Protein AF-A0AAD3SNK8-F1 (afdb_monomer)

InterPro domains:
  IPR007145 Microtubule-associated protein, MAP65/Ase1/PRC1 [PTHR19321] (2-83)

Sequence (86 aa):
MTVNKIPVIVDNLIDKTIAWEEERKMPFIYDGVRFLSILQAYEVTRRWREEEKKQYRDNKKIQNLLRTEKEAIYGSKPSPRKGKQL

Secondary structure (DSSP, 8-state):
--GGGHHHHHHHHHHHHHHHHHHHTS--EETTEEHHHHHHHHHHHHHHHHHHHHHHHHHHHHHHHHHHHHHHHHTT----------

Radius of gyration: 27.72 Å; Cα contacts (8 Å, |Δi|>4): 24; chains: 1; bounding box: 63×24×77 Å

Foldseek 3Di:
DPPVCVLVVLVVVLVVQVVVCVVVVHFDDDPNHRPNVVSVVVVVVVVVVVVVVVVVVVVVVVVVVVVVVVCVVPPPPPDPPPPDDD

Solvent-accessible surface area (backbone atoms only — not comparable to full-atom values): 5176 Å² total; per-residue (Å²): 133,78,67,85,51,50,64,61,51,47,54,55,49,45,56,51,48,51,54,52,24,66,73,66,75,45,82,58,67,49,96,92,37,52,46,60,59,57,53,53,52,50,53,52,57,50,51,52,56,51,49,54,53,48,54,53,51,50,54,50,49,52,55,50,51,55,48,52,53,49,44,68,75,60,54,87,65,77,73,82,74,80,75,81,84,127

Structure (mmCIF, N/CA/C/O backbone):
data_AF-A0AAD3SNK8-F1
#
_entry.id   AF-A0AAD3SNK8-F1
#
loop_
_atom_site.group_PDB
_atom_site.id
_atom_site.type_symbol
_atom_site.label_atom_id
_atom_site.label_alt_id
_atom_site.label_comp_id
_atom_site.label_asym_id
_atom_site.label_entity_id
_atom_site.label_seq_id
_atom_site.pdbx_PDB_ins_code
_atom_site.Cartn_x
_atom_site.Cartn_y
_atom_site.Cartn_z
_atom_site.occupancy
_atom_site.B_iso_or_equiv
_atom_site.auth_seq_id
_atom_site.auth_comp_id
_atom_site.auth_asym_id
_atom_site.auth_atom_id
_atom_site.pdbx_PDB_model_num
ATOM 1 N N . MET A 1 1 ? -19.916 2.738 -4.450 1.00 45.25 1 MET A N 1
ATOM 2 C CA . MET A 1 1 ? -18.773 3.254 -5.239 1.00 45.25 1 MET A CA 1
ATOM 3 C C . MET A 1 1 ? -17.491 2.577 -4.753 1.00 45.25 1 MET A C 1
ATOM 5 O O . MET A 1 1 ? -17.339 2.346 -3.562 1.00 45.25 1 MET A O 1
ATOM 9 N N . THR A 1 2 ? -16.627 2.171 -5.672 1.00 54.84 2 THR A N 1
ATOM 10 C CA . THR A 1 2 ? -15.759 0.976 -5.646 1.00 54.84 2 THR A CA 1
ATOM 11 C C . THR A 1 2 ? -14.434 1.115 -4.871 1.00 54.84 2 THR A C 1
ATOM 13 O O . THR A 1 2 ? -13.382 0.730 -5.367 1.00 54.84 2 THR A O 1
ATOM 16 N N . VAL A 1 3 ? -14.448 1.651 -3.648 1.00 59.69 3 VAL A N 1
ATOM 17 C CA . VAL A 1 3 ? -13.209 1.908 -2.872 1.00 59.69 3 VAL A CA 1
ATOM 18 C C . VAL A 1 3 ? -12.478 0.625 -2.446 1.00 59.69 3 VAL A C 1
ATOM 20 O O . VAL A 1 3 ? -11.261 0.629 -2.289 1.00 59.69 3 VAL A O 1
ATOM 23 N N . ASN A 1 4 ? -13.196 -0.498 -2.344 1.00 67.88 4 ASN A N 1
ATOM 24 C CA . ASN A 1 4 ? -12.633 -1.786 -1.915 1.00 67.88 4 ASN A CA 1
ATOM 25 C C . ASN A 1 4 ? -11.692 -2.431 -2.946 1.00 67.88 4 ASN A C 1
ATOM 27 O O . ASN A 1 4 ? -10.984 -3.371 -2.605 1.00 67.88 4 ASN A O 1
ATOM 31 N N . LYS A 1 5 ? -11.685 -1.963 -4.202 1.00 83.56 5 LYS A N 1
ATOM 32 C CA . LYS A 1 5 ? -10.806 -2.508 -5.252 1.00 83.56 5 LYS A CA 1
ATOM 33 C C . LYS A 1 5 ? -9.453 -1.806 -5.324 1.00 83.56 5 LYS A C 1
ATOM 35 O O . LYS A 1 5 ? -8.539 -2.336 -5.941 1.00 83.56 5 LYS A O 1
ATOM 40 N N . ILE A 1 6 ? -9.323 -0.633 -4.701 1.00 85.94 6 ILE A N 1
ATOM 41 C CA . ILE A 1 6 ? -8.094 0.164 -4.755 1.00 85.94 6 ILE A CA 1
ATOM 42 C C . ILE A 1 6 ? -6.887 -0.600 -4.184 1.00 85.94 6 ILE A C 1
ATOM 44 O O . ILE A 1 6 ? -5.869 -0.603 -4.866 1.00 85.94 6 ILE A O 1
ATOM 48 N N . PRO A 1 7 ? -6.972 -1.308 -3.033 1.00 88.94 7 PRO A N 1
ATOM 49 C CA . PRO A 1 7 ? -5.837 -2.080 -2.518 1.00 88.94 7 PRO A CA 1
ATOM 50 C C . PRO A 1 7 ? -5.352 -3.128 -3.522 1.00 88.94 7 PRO A C 1
ATOM 52 O O . PRO A 1 7 ? -4.186 -3.137 -3.883 1.00 88.94 7 PRO A O 1
ATOM 55 N N . VAL A 1 8 ? -6.285 -3.898 -4.088 1.00 90.81 8 VAL A N 1
ATOM 56 C CA . VAL A 1 8 ? -5.978 -4.929 -5.088 1.00 90.81 8 VAL A CA 1
ATOM 57 C C . VAL A 1 8 ? -5.313 -4.330 -6.329 1.00 90.81 8 VAL A C 1
ATOM 59 O O . VAL A 1 8 ? -4.408 -4.927 -6.901 1.00 90.81 8 VAL A O 1
ATOM 62 N N . ILE A 1 9 ? -5.749 -3.150 -6.777 1.00 92.25 9 ILE A N 1
ATOM 63 C CA . ILE A 1 9 ? -5.120 -2.463 -7.913 1.00 92.25 9 ILE A CA 1
ATOM 64 C C . ILE A 1 9 ? -3.693 -2.029 -7.559 1.00 92.25 9 ILE A C 1
ATOM 66 O O . ILE A 1 9 ? -2.805 -2.184 -8.390 1.00 92.25 9 ILE A O 1
ATOM 70 N N . VAL A 1 10 ? -3.467 -1.512 -6.350 1.00 92.81 10 VAL A N 1
ATOM 71 C CA . VAL A 1 10 ? -2.136 -1.090 -5.892 1.00 92.81 10 VAL A CA 1
ATOM 72 C C . VAL A 1 10 ? -1.183 -2.278 -5.806 1.00 92.81 10 VAL A C 1
ATOM 74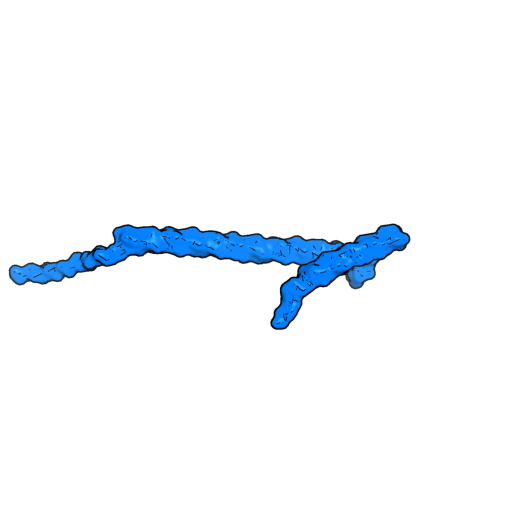 O O . VAL A 1 10 ? -0.083 -2.179 -6.342 1.00 92.81 10 VAL A O 1
ATOM 77 N N . ASP A 1 11 ? -1.622 -3.404 -5.245 1.00 93.38 11 ASP A N 1
ATOM 78 C CA . ASP A 1 11 ? -0.816 -4.629 -5.162 1.00 93.38 11 ASP A CA 1
ATOM 79 C C . ASP A 1 11 ? -0.404 -5.103 -6.569 1.00 93.38 11 ASP A C 1
ATOM 81 O O . ASP A 1 11 ? 0.774 -5.304 -6.856 1.00 93.38 11 ASP A O 1
ATOM 85 N N . ASN A 1 12 ? -1.354 -5.132 -7.513 1.00 95.62 12 ASN A N 1
ATOM 86 C CA . ASN A 1 12 ? -1.062 -5.469 -8.910 1.00 95.62 12 ASN A CA 1
ATOM 87 C C . ASN A 1 12 ? -0.093 -4.483 -9.588 1.00 95.62 12 ASN A C 1
ATOM 89 O O . ASN A 1 12 ? 0.666 -4.872 -10.477 1.00 95.62 12 ASN A O 1
ATOM 93 N N . LEU A 1 13 ? -0.150 -3.193 -9.245 1.00 95.88 13 LEU A N 1
ATOM 94 C CA . LEU A 1 13 ? 0.770 -2.192 -9.787 1.00 95.88 13 LEU A CA 1
ATOM 95 C C . LEU A 1 13 ? 2.178 -2.358 -9.212 1.00 95.88 13 LEU A C 1
ATOM 97 O O . LEU A 1 13 ? 3.142 -2.159 -9.948 1.00 95.88 13 LEU A O 1
ATOM 101 N N . ILE A 1 14 ? 2.301 -2.746 -7.941 1.00 95.75 14 ILE A N 1
ATOM 102 C CA . ILE A 1 14 ? 3.584 -3.053 -7.301 1.00 95.75 14 ILE A CA 1
ATOM 103 C C . ILE A 1 14 ? 4.262 -4.205 -8.043 1.00 95.75 14 ILE A C 1
ATOM 105 O O . ILE A 1 14 ? 5.374 -4.021 -8.541 1.00 95.75 14 ILE A O 1
ATOM 109 N N . ASP A 1 15 ? 3.563 -5.329 -8.216 1.00 96.94 15 ASP A N 1
ATOM 110 C CA . ASP A 1 15 ? 4.107 -6.522 -8.878 1.00 96.94 15 ASP A CA 1
ATOM 111 C C . ASP A 1 15 ? 4.553 -6.224 -10.314 1.00 96.94 15 ASP A C 1
ATOM 113 O O . ASP A 1 15 ? 5.655 -6.581 -10.732 1.00 96.94 15 ASP A O 1
ATOM 117 N N . LYS A 1 16 ? 3.723 -5.492 -11.068 1.00 96.75 16 LYS A N 1
ATOM 118 C CA . LYS A 1 16 ? 4.053 -5.078 -12.439 1.00 96.75 16 LYS A CA 1
ATOM 119 C C . LYS A 1 16 ? 5.250 -4.135 -12.494 1.00 96.75 16 LYS A C 1
ATOM 121 O O . LYS A 1 16 ? 6.059 -4.248 -13.411 1.00 96.75 16 LYS A O 1
ATOM 126 N N . THR A 1 17 ? 5.356 -3.205 -11.545 1.00 96.50 17 THR A N 1
ATOM 127 C CA . THR A 1 17 ? 6.471 -2.251 -11.501 1.00 96.50 17 THR A CA 1
ATOM 128 C C . THR A 1 17 ? 7.774 -2.974 -11.178 1.00 96.50 17 THR A C 1
ATOM 130 O O . THR A 1 17 ? 8.765 -2.742 -11.861 1.00 96.50 17 THR A O 1
ATOM 133 N N . ILE A 1 18 ? 7.763 -3.902 -10.215 1.00 97.06 18 ILE A N 1
ATOM 134 C CA . ILE A 1 18 ? 8.932 -4.726 -9.876 1.00 97.06 18 ILE A CA 1
ATOM 135 C C . ILE A 1 18 ? 9.383 -5.537 -11.092 1.00 97.06 18 ILE A C 1
ATOM 137 O O . ILE A 1 18 ? 10.538 -5.427 -11.494 1.00 97.06 18 ILE A O 1
ATOM 141 N N . ALA A 1 19 ? 8.469 -6.281 -11.724 1.00 97.69 19 ALA A N 1
ATOM 142 C CA . ALA A 1 19 ? 8.798 -7.103 -12.887 1.00 97.69 19 ALA A CA 1
ATOM 143 C C . ALA A 1 19 ? 9.410 -6.270 -14.029 1.00 97.69 19 ALA A C 1
ATOM 145 O O . ALA A 1 19 ? 10.395 -6.670 -14.648 1.00 97.69 19 ALA A O 1
ATOM 146 N N . TRP A 1 20 ? 8.862 -5.078 -14.277 1.00 97.50 20 TRP A N 1
ATOM 147 C CA . TRP A 1 20 ? 9.367 -4.165 -15.299 1.00 97.50 20 TRP A CA 1
ATOM 148 C C . TRP A 1 20 ? 10.767 -3.621 -14.974 1.00 97.50 20 TRP A C 1
ATOM 150 O O . TRP A 1 20 ? 11.627 -3.557 -15.857 1.00 97.50 20 TRP A O 1
ATOM 160 N N . GLU A 1 21 ? 11.012 -3.230 -13.719 1.00 97.25 21 GLU A N 1
ATOM 161 C CA . GLU A 1 21 ? 12.316 -2.721 -13.274 1.00 97.25 21 GLU A CA 1
ATOM 162 C C . GLU A 1 21 ? 13.386 -3.820 -13.299 1.00 97.25 21 GLU A C 1
ATOM 164 O O . GLU A 1 21 ? 14.530 -3.569 -13.681 1.00 97.25 21 GLU A O 1
ATOM 169 N N . GLU A 1 22 ? 13.020 -5.052 -12.941 1.00 97.00 22 GLU A N 1
ATOM 170 C CA . GLU A 1 22 ? 13.912 -6.211 -12.989 1.00 97.00 22 GLU A CA 1
ATOM 171 C C . GLU A 1 22 ? 14.291 -6.606 -14.417 1.00 97.00 22 GLU A C 1
ATOM 173 O O . GLU A 1 22 ? 15.452 -6.959 -14.652 1.00 97.00 22 GLU A O 1
ATOM 178 N N . GLU A 1 23 ? 13.345 -6.530 -15.357 1.00 97.62 23 GLU A N 1
ATOM 179 C CA . GLU A 1 23 ? 13.574 -6.788 -16.782 1.00 97.62 23 GLU A CA 1
ATOM 180 C C . GLU A 1 23 ? 14.535 -5.753 -17.381 1.00 97.62 23 GLU A C 1
ATOM 182 O O . GLU A 1 23 ? 15.473 -6.103 -18.096 1.00 97.62 23 GLU A O 1
ATOM 187 N N . ARG A 1 24 ? 14.335 -4.470 -17.061 1.00 96.31 24 ARG A N 1
ATOM 188 C CA . ARG A 1 24 ? 15.095 -3.363 -17.665 1.00 96.31 24 ARG A CA 1
ATOM 189 C C . ARG A 1 24 ? 16.325 -2.928 -16.879 1.00 96.31 24 ARG A C 1
ATOM 191 O O . ARG A 1 24 ? 17.088 -2.101 -17.371 1.00 96.31 24 ARG A O 1
ATOM 198 N N . LYS A 1 25 ? 16.515 -3.457 -15.667 1.00 96.25 25 LYS A N 1
ATOM 199 C CA . LYS A 1 25 ? 17.589 -3.078 -14.732 1.00 96.25 25 LYS A CA 1
ATOM 200 C C . LYS A 1 25 ? 17.656 -1.568 -14.464 1.00 96.25 25 LYS A C 1
ATOM 202 O O . LYS A 1 25 ? 18.729 -1.027 -14.213 1.00 96.25 25 LYS A O 1
ATOM 207 N N . MET A 1 26 ? 16.510 -0.888 -14.494 1.00 95.69 26 MET A N 1
ATOM 208 C CA . MET A 1 26 ? 16.390 0.548 -14.222 1.00 95.69 26 MET A CA 1
ATOM 209 C C . MET A 1 26 ? 15.124 0.837 -13.413 1.00 95.69 26 MET A C 1
ATOM 211 O O . MET A 1 26 ? 14.131 0.131 -13.587 1.00 95.69 26 MET A O 1
ATOM 215 N N . PRO A 1 27 ? 15.125 1.874 -12.556 1.00 95.25 27 PRO A N 1
ATOM 216 C CA . PRO A 1 27 ? 13.939 2.248 -11.807 1.00 95.25 27 PRO A CA 1
ATOM 217 C C . PRO A 1 27 ? 12.867 2.855 -12.720 1.00 95.25 27 PRO A C 1
ATOM 219 O O . PRO A 1 27 ? 13.164 3.632 -13.631 1.00 95.25 27 PRO A O 1
ATOM 222 N N . PHE A 1 28 ? 11.607 2.545 -12.437 1.00 95.81 28 PHE A N 1
ATOM 223 C CA . PHE A 1 28 ? 10.462 3.166 -13.078 1.00 95.81 28 PHE A CA 1
ATOM 224 C C . PHE A 1 28 ? 10.201 4.509 -12.399 1.00 95.81 28 PHE A C 1
ATOM 226 O O . PHE A 1 28 ? 9.736 4.575 -11.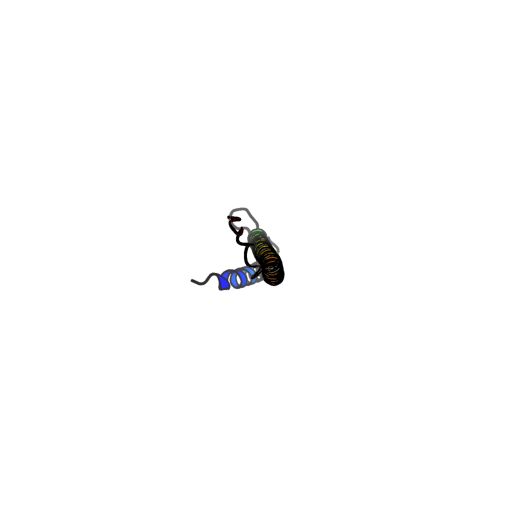254 1.00 95.81 28 PHE A O 1
ATOM 233 N N . ILE A 1 29 ? 10.515 5.589 -13.111 1.00 96.94 29 ILE A N 1
ATOM 234 C CA . ILE A 1 29 ? 10.347 6.956 -12.627 1.00 96.94 29 ILE A CA 1
ATOM 235 C C . ILE A 1 29 ? 9.046 7.540 -13.174 1.00 96.94 29 ILE A C 1
ATOM 237 O O . ILE A 1 29 ? 8.804 7.536 -14.378 1.00 96.94 29 ILE A O 1
ATOM 241 N N . TYR A 1 30 ? 8.228 8.072 -12.274 1.00 93.81 30 TYR A N 1
ATOM 242 C CA . TYR A 1 30 ? 7.016 8.818 -12.567 1.00 93.81 30 TYR A CA 1
ATOM 243 C C . TYR A 1 30 ? 7.099 10.166 -11.856 1.00 93.81 30 TYR A C 1
ATOM 245 O O . TYR A 1 30 ? 7.285 10.203 -10.644 1.00 93.81 30 TYR A O 1
ATOM 253 N N . ASP A 1 31 ? 6.991 11.261 -12.610 1.00 93.62 31 ASP A N 1
ATOM 254 C CA . ASP A 1 31 ? 7.050 12.629 -12.070 1.00 93.62 31 ASP A CA 1
ATOM 255 C C . ASP A 1 31 ? 8.302 12.896 -11.204 1.00 93.62 31 ASP A C 1
ATOM 257 O O . ASP A 1 31 ? 8.253 13.443 -10.106 1.00 93.62 31 ASP A O 1
ATOM 261 N N . GLY A 1 32 ? 9.457 12.411 -11.671 1.00 94.69 32 GLY A N 1
ATOM 262 C CA . GLY A 1 32 ? 10.743 12.588 -10.988 1.00 94.69 32 GLY A CA 1
ATOM 263 C C . GLY A 1 32 ? 10.977 11.686 -9.768 1.00 94.69 32 GLY A C 1
ATOM 264 O O . GLY A 1 32 ? 12.058 11.739 -9.185 1.00 94.69 32 GLY A O 1
ATOM 265 N N . VAL A 1 33 ? 10.028 10.822 -9.398 1.00 96.00 33 VAL A N 1
ATOM 266 C CA . VAL A 1 33 ? 10.158 9.889 -8.266 1.00 96.00 33 VAL A CA 1
ATOM 267 C C . VAL A 1 33 ? 9.933 8.438 -8.688 1.00 96.00 33 VAL A C 1
ATOM 269 O O . VAL A 1 33 ? 9.267 8.156 -9.680 1.00 96.00 33 VAL A O 1
ATOM 272 N N . ARG A 1 34 ? 10.484 7.472 -7.943 1.00 95.94 34 ARG A N 1
ATOM 273 C CA . ARG A 1 34 ? 10.263 6.047 -8.236 1.00 95.94 34 ARG A CA 1
ATOM 274 C C . ARG A 1 34 ? 8.816 5.674 -7.929 1.00 95.94 34 ARG A C 1
ATOM 276 O O . ARG A 1 34 ? 8.375 5.766 -6.783 1.00 95.94 34 ARG A O 1
ATOM 283 N N . PHE A 1 35 ? 8.089 5.209 -8.938 1.00 95.75 35 PHE A N 1
ATOM 284 C 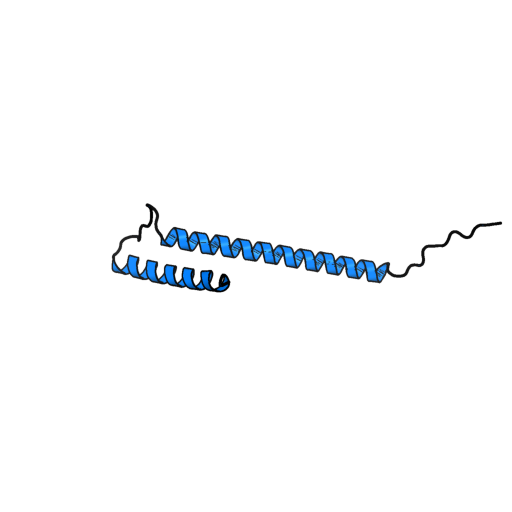CA . PHE A 1 35 ? 6.666 4.901 -8.809 1.00 95.75 35 PHE A CA 1
ATOM 285 C C . PHE A 1 35 ? 6.392 3.827 -7.752 1.00 95.75 35 PHE A C 1
ATOM 287 O O . PHE A 1 35 ? 5.472 3.974 -6.948 1.00 95.75 35 PHE A O 1
ATOM 294 N N . LEU A 1 36 ? 7.255 2.807 -7.670 1.00 95.25 36 LEU A N 1
ATOM 295 C CA . LEU A 1 36 ? 7.178 1.772 -6.638 1.00 95.25 36 LEU A CA 1
ATOM 296 C C . LEU A 1 36 ? 7.161 2.364 -5.219 1.00 95.25 36 LEU A C 1
ATOM 298 O O . LEU A 1 36 ? 6.382 1.927 -4.375 1.00 95.25 36 LEU A O 1
ATOM 302 N N . SER A 1 37 ? 7.968 3.397 -4.964 1.00 94.94 37 SER A N 1
ATOM 303 C CA . SER A 1 37 ? 8.030 4.057 -3.657 1.00 94.94 37 SER A CA 1
ATOM 304 C C . SER A 1 37 ? 6.722 4.769 -3.306 1.00 94.94 37 SER A C 1
ATOM 306 O O . SER A 1 37 ? 6.299 4.729 -2.152 1.00 94.94 37 SER A O 1
ATOM 308 N N . ILE A 1 38 ? 6.042 5.366 -4.292 1.00 94.88 38 ILE A N 1
ATOM 309 C CA . ILE A 1 38 ? 4.718 5.977 -4.093 1.00 94.88 38 ILE A CA 1
ATOM 310 C C . ILE A 1 38 ? 3.687 4.903 -3.714 1.00 94.88 38 ILE A C 1
ATOM 312 O O . ILE A 1 38 ? 2.913 5.090 -2.772 1.00 94.88 38 ILE A O 1
ATOM 316 N N . LEU A 1 39 ? 3.687 3.767 -4.421 1.00 95.06 39 LEU A N 1
ATOM 317 C CA . LEU A 1 39 ? 2.752 2.666 -4.167 1.00 95.06 39 LEU A CA 1
ATOM 318 C C . LEU A 1 39 ? 2.956 2.050 -2.775 1.00 95.06 39 LEU A C 1
ATOM 320 O O . LEU A 1 39 ? 1.990 1.858 -2.035 1.00 95.06 39 LEU A O 1
ATOM 324 N N . GLN 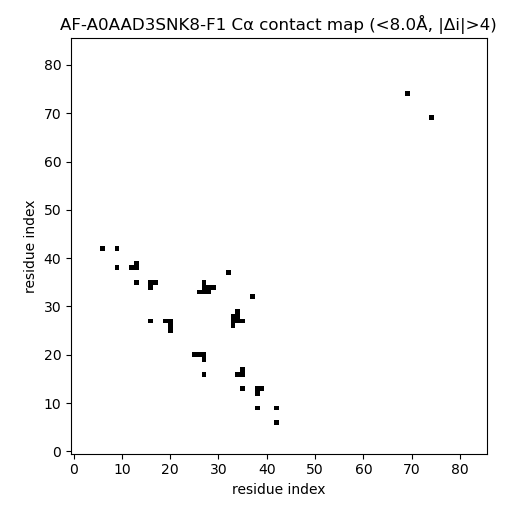A 1 40 ? 4.208 1.811 -2.380 1.00 93.06 40 GLN A N 1
ATOM 325 C CA . GLN A 1 40 ? 4.541 1.288 -1.052 1.00 93.06 40 GLN A CA 1
ATOM 326 C C . GLN A 1 40 ? 4.155 2.266 0.066 1.00 93.06 40 GLN A C 1
ATOM 328 O O . GLN A 1 40 ? 3.594 1.860 1.086 1.00 93.06 40 GLN A O 1
ATOM 333 N N . ALA A 1 41 ? 4.388 3.569 -0.131 1.00 92.94 41 ALA A N 1
ATOM 334 C CA . ALA A 1 41 ? 3.971 4.589 0.828 1.00 92.94 41 ALA A CA 1
ATOM 335 C C . ALA A 1 41 ? 2.444 4.595 1.026 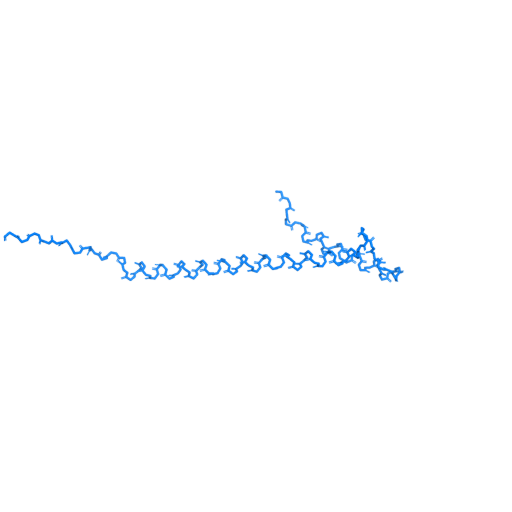1.00 92.94 41 ALA A C 1
ATOM 337 O O . ALA A 1 41 ? 1.966 4.665 2.163 1.00 92.94 41 ALA A O 1
ATOM 338 N N . TYR A 1 42 ? 1.672 4.449 -0.057 1.00 92.94 42 TYR A N 1
ATOM 339 C CA . TYR A 1 42 ? 0.216 4.329 0.021 1.00 92.94 42 TYR A CA 1
ATOM 340 C C . TYR A 1 42 ? -0.223 3.124 0.866 1.00 92.94 42 TYR A C 1
ATOM 342 O O . TYR A 1 42 ? -1.114 3.263 1.712 1.00 92.94 42 TYR A O 1
ATOM 350 N N . GLU A 1 43 ? 0.397 1.955 0.675 1.00 90.38 43 GLU A N 1
ATOM 351 C CA . GLU A 1 43 ? 0.049 0.738 1.416 1.00 90.38 43 GLU A CA 1
ATOM 352 C C . GLU A 1 43 ? 0.268 0.913 2.927 1.00 90.38 43 GLU A C 1
ATOM 354 O O . GLU A 1 43 ? -0.610 0.591 3.736 1.00 90.38 43 GLU A O 1
ATOM 359 N N . VAL A 1 44 ? 1.402 1.511 3.305 1.00 90.69 44 VAL A N 1
ATOM 360 C CA . VAL A 1 44 ? 1.731 1.830 4.699 1.00 90.69 44 VAL A CA 1
ATOM 361 C C . VAL A 1 44 ? 0.684 2.775 5.288 1.00 90.69 44 VAL A C 1
ATOM 363 O O . VAL A 1 44 ? 0.087 2.467 6.321 1.00 90.69 44 VAL A O 1
ATOM 366 N N . THR A 1 45 ? 0.385 3.896 4.622 1.00 89.88 45 THR A N 1
ATOM 367 C CA . THR A 1 45 ? -0.632 4.852 5.096 1.00 89.88 45 THR A CA 1
ATOM 368 C C . THR A 1 45 ? -2.022 4.218 5.212 1.00 89.88 45 THR A C 1
ATOM 370 O O . THR A 1 45 ? -2.792 4.557 6.115 1.00 89.88 45 THR A O 1
ATOM 373 N N . ARG A 1 46 ? -2.381 3.292 4.314 1.00 88.81 46 ARG A N 1
ATOM 374 C CA . ARG A 1 46 ? -3.645 2.550 4.408 1.00 88.81 46 ARG A CA 1
ATOM 375 C C . ARG A 1 46 ? -3.680 1.684 5.667 1.00 88.81 46 ARG A C 1
ATOM 377 O O . ARG A 1 46 ? -4.654 1.762 6.412 1.00 88.81 46 ARG A O 1
ATOM 384 N N . ARG A 1 47 ? -2.622 0.908 5.917 1.00 86.88 47 ARG A N 1
ATOM 385 C CA . ARG A 1 47 ? -2.527 -0.005 7.064 1.00 86.88 47 ARG A CA 1
ATOM 386 C C . ARG A 1 47 ? -2.618 0.740 8.397 1.00 86.88 47 ARG A C 1
ATOM 388 O O . ARG A 1 47 ? -3.388 0.336 9.263 1.00 86.88 47 ARG A O 1
ATOM 395 N N . TRP A 1 48 ? -1.920 1.870 8.528 1.00 87.56 48 TRP A N 1
ATOM 396 C CA . TRP A 1 48 ? -2.002 2.720 9.723 1.00 87.56 48 TRP A CA 1
ATOM 397 C C . TRP A 1 48 ? -3.427 3.207 10.000 1.00 87.56 48 TRP A C 1
ATOM 399 O O . TRP A 1 48 ? -3.921 3.058 11.114 1.00 87.56 48 TRP A O 1
ATOM 409 N N . ARG A 1 49 ? -4.135 3.697 8.973 1.00 88.56 49 ARG A N 1
ATOM 410 C CA . ARG A 1 49 ? -5.531 4.146 9.125 1.00 88.56 49 ARG A CA 1
ATOM 411 C C . ARG A 1 49 ? -6.490 3.023 9.521 1.00 88.56 49 ARG A C 1
ATOM 413 O O . ARG A 1 49 ? -7.506 3.281 10.169 1.00 88.56 49 ARG A O 1
ATOM 420 N N . GLU A 1 50 ? -6.226 1.793 9.095 1.00 86.75 50 GLU A N 1
ATOM 421 C CA . GLU A 1 50 ? -7.021 0.628 9.494 1.00 86.75 50 GLU A CA 1
ATOM 422 C C . GLU A 1 50 ? -6.775 0.247 10.952 1.00 86.75 50 GLU A C 1
ATOM 424 O O . GLU A 1 50 ? -7.741 -0.001 11.679 1.00 86.75 50 GLU A O 1
ATOM 429 N N . GLU A 1 51 ? -5.520 0.285 11.395 1.00 88.31 51 GLU A N 1
ATOM 430 C CA . GLU A 1 51 ? -5.160 0.021 12.786 1.00 88.31 51 GLU A CA 1
ATOM 431 C C . GLU A 1 51 ? -5.749 1.085 13.722 1.00 88.31 51 GLU A C 1
ATOM 433 O O . GLU A 1 51 ? -6.422 0.738 14.688 1.00 88.31 51 GLU A O 1
ATOM 438 N N . GLU A 1 52 ? -5.645 2.377 13.395 1.00 88.75 52 GLU A N 1
ATOM 439 C CA . GLU A 1 52 ? -6.269 3.445 14.194 1.00 88.75 52 GLU A CA 1
ATOM 440 C C . GLU A 1 52 ? -7.789 3.258 14.333 1.00 88.75 52 GLU A C 1
ATOM 442 O O . GLU A 1 52 ? -8.359 3.387 15.422 1.00 88.75 52 GLU A O 1
ATOM 447 N N . LYS A 1 53 ? -8.471 2.888 13.240 1.00 88.75 53 LYS A N 1
ATOM 448 C CA . LYS A 1 53 ? -9.913 2.596 13.275 1.00 88.75 53 LYS A CA 1
ATOM 449 C C . LYS A 1 53 ? -10.235 1.383 14.140 1.00 88.75 53 LYS A C 1
ATOM 451 O O . LYS A 1 53 ? -11.284 1.372 14.789 1.00 88.75 53 LYS A O 1
ATOM 456 N N . LYS A 1 54 ? -9.386 0.358 14.125 1.00 90.44 54 LYS A N 1
ATOM 457 C CA . LYS A 1 54 ? -9.542 -0.838 14.953 1.00 90.44 54 LYS A CA 1
ATOM 458 C C . LYS A 1 54 ? -9.380 -0.491 16.434 1.00 90.44 54 LYS A C 1
ATOM 460 O O . LYS A 1 54 ? -10.296 -0.768 17.206 1.00 90.44 54 LYS A O 1
ATOM 465 N N . GLN A 1 55 ? -8.318 0.227 16.791 1.00 92.19 55 GLN A N 1
ATOM 466 C CA . GLN A 1 55 ? -8.062 0.692 18.159 1.00 92.19 55 GLN A CA 1
ATOM 467 C C . GLN A 1 55 ? -9.220 1.538 18.701 1.00 92.19 55 GLN A C 1
ATOM 469 O O . GLN A 1 55 ? -9.712 1.314 19.807 1.00 92.19 55 GLN A O 1
ATOM 474 N N . TYR A 1 56 ? -9.743 2.465 17.891 1.00 89.94 56 TYR A N 1
ATOM 475 C CA . TYR A 1 56 ? -10.902 3.269 18.281 1.00 89.94 56 TYR A CA 1
ATOM 476 C C . TYR A 1 56 ? -12.149 2.413 18.561 1.00 89.94 56 TYR A C 1
ATOM 478 O O . TYR A 1 56 ? -12.873 2.649 19.533 1.00 89.94 56 TYR A O 1
ATOM 486 N N . ARG A 1 57 ? -12.414 1.399 17.725 1.00 91.12 57 ARG A N 1
ATOM 487 C CA . ARG A 1 57 ? -13.541 0.473 17.927 1.00 91.12 57 ARG A CA 1
ATOM 488 C C . ARG A 1 57 ? -13.375 -0.344 19.201 1.00 91.12 57 ARG A C 1
ATOM 490 O O . ARG A 1 57 ? -14.362 -0.537 19.907 1.00 91.12 57 ARG A O 1
ATOM 497 N N . ASP A 1 58 ? -12.167 -0.798 19.497 1.00 91.38 58 ASP A N 1
ATOM 498 C CA . ASP A 1 58 ? -11.899 -1.625 20.671 1.00 91.38 58 ASP A CA 1
ATOM 499 C C . ASP A 1 58 ? -12.000 -0.808 21.967 1.00 91.38 58 ASP A C 1
ATOM 501 O O . ASP A 1 58 ? -12.710 -1.217 22.888 1.00 91.38 58 ASP A O 1
ATOM 505 N N . ASN A 1 59 ? -11.481 0.423 21.987 1.00 91.38 59 ASN A N 1
ATOM 506 C CA . ASN A 1 59 ? -11.698 1.356 23.098 1.00 91.38 59 ASN A CA 1
ATOM 507 C C . ASN A 1 59 ? -13.187 1.646 23.332 1.00 91.38 59 ASN A C 1
ATOM 509 O O . ASN A 1 59 ? -13.657 1.658 24.471 1.00 91.38 59 ASN A O 1
ATOM 513 N N . LYS A 1 60 ? -13.967 1.830 22.258 1.00 91.75 60 LYS A N 1
ATOM 514 C CA . LYS A 1 60 ? -15.418 2.036 22.363 1.00 91.75 60 LYS A CA 1
ATOM 515 C C . LYS A 1 60 ? -16.142 0.804 22.918 1.00 91.75 60 LYS A C 1
ATOM 517 O O . LYS A 1 60 ? -17.094 0.964 23.680 1.00 91.75 60 LYS A O 1
ATOM 522 N N . LYS A 1 61 ? -15.708 -0.413 22.571 1.00 92.75 61 LYS A N 1
ATOM 523 C CA . LYS A 1 61 ? -16.257 -1.651 23.155 1.00 92.75 61 LYS A CA 1
ATOM 524 C C . LYS A 1 61 ? -15.984 -1.720 24.654 1.00 92.75 61 LYS A C 1
ATOM 526 O O . LYS A 1 61 ? -16.916 -2.000 25.401 1.00 92.75 61 LYS A O 1
ATOM 531 N N . ILE A 1 62 ? -14.760 -1.410 25.086 1.00 91.56 62 ILE A N 1
ATOM 532 C CA . ILE A 1 62 ? -14.385 -1.398 26.509 1.00 91.56 62 ILE A CA 1
ATOM 533 C C . ILE A 1 62 ? -15.237 -0.381 27.277 1.00 91.56 62 ILE A C 1
ATOM 535 O O . ILE A 1 62 ? -15.854 -0.726 28.279 1.00 91.56 62 ILE A O 1
ATOM 539 N N . GLN A 1 63 ? -15.349 0.849 26.769 1.00 91.81 63 GLN A N 1
ATOM 540 C CA . GLN A 1 63 ? -16.181 1.894 27.380 1.00 91.81 63 GLN A CA 1
ATOM 541 C C . GLN A 1 63 ? -17.655 1.479 27.493 1.00 91.81 63 GLN A C 1
ATOM 543 O O . GLN A 1 63 ? -18.292 1.701 28.522 1.00 91.81 63 GLN A O 1
ATOM 548 N N . ASN A 1 64 ? -18.202 0.847 26.453 1.00 90.44 64 ASN A N 1
ATOM 549 C CA . ASN A 1 64 ? -19.573 0.348 26.488 1.00 90.44 64 ASN A CA 1
ATOM 550 C C . ASN A 1 64 ? -19.750 -0.779 27.515 1.00 90.44 64 ASN A C 1
ATOM 552 O O . ASN A 1 64 ? -20.743 -0.760 28.232 1.00 90.44 64 ASN A O 1
ATOM 556 N N . LEU A 1 65 ? -18.805 -1.721 27.605 1.00 91.56 65 LEU A N 1
ATOM 557 C CA . LEU A 1 65 ? -18.852 -2.812 28.582 1.00 91.56 65 LEU A CA 1
ATOM 558 C C . LEU A 1 65 ? -18.844 -2.271 30.017 1.00 91.56 65 LEU A C 1
ATOM 560 O O . LEU A 1 65 ? -19.711 -2.638 30.806 1.00 91.56 65 LEU A O 1
ATOM 564 N N . LEU A 1 66 ? -17.936 -1.335 30.316 1.00 89.06 66 LEU A N 1
ATOM 565 C CA . LEU A 1 66 ? -17.855 -0.673 31.623 1.00 89.06 66 LEU A CA 1
ATOM 566 C C . LEU A 1 66 ? -19.148 0.077 31.972 1.00 89.06 66 LEU A C 1
ATOM 568 O O . LEU A 1 66 ? -19.600 0.048 33.117 1.00 89.06 66 LEU A O 1
ATOM 572 N N . ARG A 1 67 ? -19.773 0.747 30.993 1.00 84.88 67 ARG A N 1
ATOM 573 C CA . ARG A 1 67 ? -21.067 1.409 31.204 1.00 84.88 67 ARG A CA 1
ATOM 574 C C . ARG A 1 67 ? -22.166 0.397 31.523 1.00 84.88 67 ARG A C 1
ATOM 576 O O . ARG A 1 67 ? -22.901 0.622 32.477 1.00 84.88 67 ARG A O 1
ATOM 583 N N . THR A 1 68 ? -22.258 -0.700 30.774 1.00 87.12 68 THR A N 1
ATOM 584 C CA . THR A 1 68 ? -23.244 -1.761 31.026 1.00 87.12 68 THR A CA 1
ATOM 585 C C . THR A 1 68 ? -23.058 -2.381 32.410 1.00 87.12 68 THR A C 1
ATOM 587 O O . THR A 1 68 ? -24.038 -2.588 33.118 1.00 87.12 68 THR A O 1
ATOM 590 N N . GLU A 1 69 ? -21.818 -2.630 32.838 1.00 85.69 69 GLU A N 1
ATOM 591 C CA . GLU A 1 69 ? -21.523 -3.139 34.182 1.00 85.69 69 GLU A CA 1
ATOM 592 C C . GLU A 1 69 ? -21.970 -2.149 35.269 1.00 85.69 69 GLU A C 1
ATOM 594 O O . GLU A 1 69 ? -22.653 -2.523 36.225 1.00 85.69 69 GLU A O 1
ATOM 599 N N . LYS A 1 70 ? -21.684 -0.854 35.088 1.00 84.56 70 LYS A N 1
ATOM 600 C CA . LYS A 1 70 ? -22.160 0.196 35.995 1.00 84.56 70 LYS A CA 1
ATOM 601 C C . LYS A 1 70 ? -23.690 0.274 36.025 1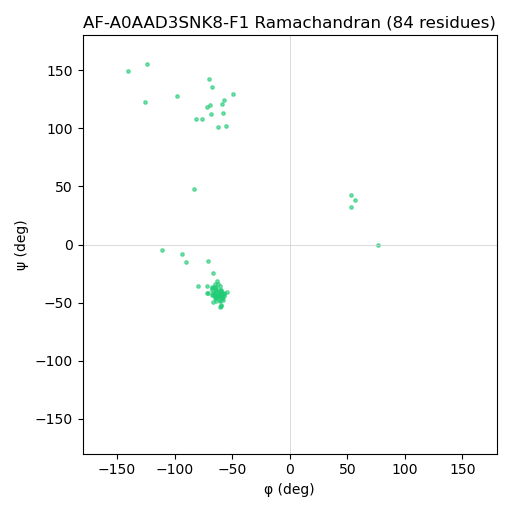.00 84.56 70 LYS A C 1
ATOM 603 O O . LYS A 1 70 ? -24.277 0.389 37.096 1.00 84.56 70 LYS A O 1
ATOM 608 N N . GLU A 1 71 ? -24.356 0.203 34.881 1.00 82.88 71 GLU A N 1
ATOM 609 C CA . GLU A 1 71 ? -25.820 0.190 34.810 1.00 82.88 71 GLU A CA 1
ATOM 610 C C . GLU A 1 71 ? -26.419 -1.069 35.452 1.00 82.88 71 GLU A C 1
ATOM 612 O O . GLU A 1 71 ? -27.452 -0.969 36.102 1.00 82.88 71 GLU A O 1
ATOM 617 N N . ALA A 1 72 ? -25.762 -2.226 35.370 1.00 79.44 72 ALA A N 1
ATOM 618 C CA . ALA A 1 72 ? -26.199 -3.439 36.062 1.00 79.44 72 ALA A CA 1
ATOM 619 C C . ALA A 1 72 ? -26.073 -3.327 37.595 1.00 79.44 72 ALA A C 1
ATOM 621 O O . ALA A 1 72 ? -26.9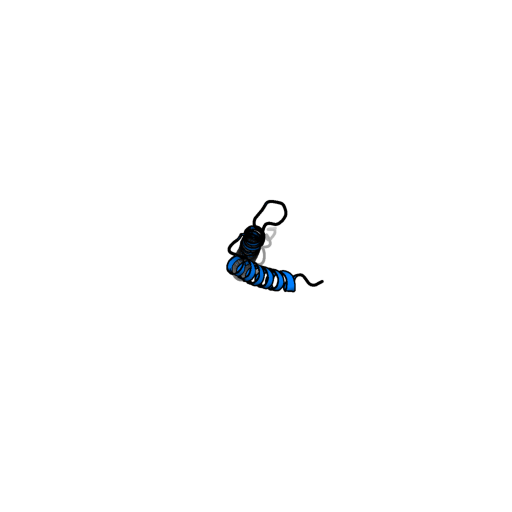37 -3.818 38.318 1.00 79.44 72 ALA A O 1
ATOM 622 N N . ILE A 1 73 ? -25.030 -2.657 38.101 1.00 76.94 73 ILE A N 1
ATOM 623 C CA . ILE A 1 73 ? -24.784 -2.491 39.548 1.00 76.94 73 ILE A CA 1
ATOM 624 C C . ILE A 1 73 ? -25.647 -1.374 40.162 1.00 76.94 73 ILE A C 1
ATOM 626 O O . ILE A 1 73 ? -26.064 -1.457 41.321 1.00 76.94 73 ILE A O 1
ATOM 630 N N . TYR A 1 74 ? -25.889 -0.297 39.411 1.00 71.44 74 TYR A N 1
ATOM 631 C CA . TYR A 1 74 ? -26.567 0.910 39.903 1.00 71.44 74 TYR A CA 1
ATOM 632 C C . TYR A 1 74 ? -27.970 1.126 39.311 1.00 71.44 74 TYR A C 1
ATOM 634 O O . TYR A 1 74 ? -28.672 2.050 39.730 1.00 71.44 74 TYR A O 1
ATOM 642 N N . GLY A 1 75 ? -28.396 0.288 38.368 1.00 68.12 75 GLY A N 1
ATOM 643 C CA . GLY A 1 75 ? -29.721 0.314 37.759 1.00 68.12 75 GLY A CA 1
ATOM 644 C C . GLY A 1 75 ? -30.815 -0.063 38.755 1.00 68.12 75 GLY A C 1
ATOM 645 O O . GLY A 1 75 ? -30.675 -0.993 39.543 1.00 68.12 75 GLY A O 1
ATOM 646 N N . SER A 1 76 ? -31.906 0.703 38.732 1.00 62.47 76 SER A N 1
ATOM 647 C CA . SER A 1 76 ? -33.061 0.580 39.632 1.00 62.47 76 SER A CA 1
ATOM 648 C C . SER A 1 76 ? -32.753 0.674 41.132 1.00 62.47 76 SER A C 1
ATOM 650 O O . SER A 1 76 ? -33.424 0.031 41.936 1.00 62.47 76 SER A O 1
ATOM 652 N N . LYS A 1 77 ? -31.826 1.544 41.561 1.00 58.66 77 LYS A N 1
ATOM 653 C CA . LYS A 1 77 ? -31.934 2.101 42.922 1.00 58.66 77 LYS A CA 1
ATOM 654 C C . LYS A 1 77 ? -33.032 3.172 42.913 1.00 58.66 77 LYS A C 1
ATOM 656 O O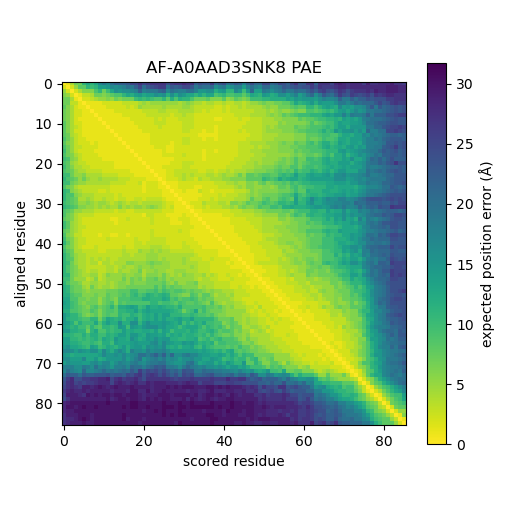 . LYS A 1 77 ? -32.803 4.234 42.329 1.00 58.66 77 LYS A O 1
ATOM 661 N N . PRO A 1 78 ? -34.219 2.940 43.513 1.00 53.19 78 PRO A N 1
ATOM 662 C CA . PRO A 1 78 ? -35.192 4.009 43.675 1.00 53.19 78 PRO A CA 1
ATOM 663 C C . PRO A 1 78 ? -34.510 5.129 44.460 1.00 53.19 78 PRO A C 1
ATOM 665 O O . PRO A 1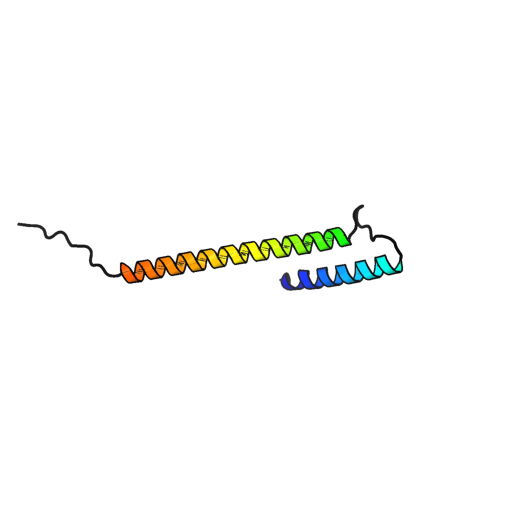 78 ? -33.952 4.900 45.533 1.00 53.19 78 PRO A O 1
ATOM 668 N N . SER A 1 79 ? -34.501 6.333 43.885 1.00 54.69 79 SER A N 1
ATOM 669 C CA . SER A 1 79 ? -34.047 7.533 44.584 1.00 54.69 79 SER A CA 1
ATOM 670 C C . SER A 1 79 ? -34.742 7.576 45.951 1.00 54.69 79 SER A C 1
ATOM 672 O O . SER A 1 79 ? -35.967 7.396 45.977 1.00 54.69 79 SER A O 1
ATOM 674 N N . PRO A 1 80 ? -34.028 7.769 47.079 1.00 57.25 80 PRO A N 1
ATOM 675 C CA . PRO A 1 80 ? -34.683 7.890 48.371 1.00 57.25 80 PRO A CA 1
ATOM 676 C C . PRO A 1 80 ? -35.578 9.127 48.300 1.00 57.25 80 PRO A C 1
ATOM 678 O O . PRO A 1 80 ? -35.099 10.262 48.359 1.00 57.25 80 PRO A O 1
ATOM 681 N N . ARG A 1 81 ? -36.888 8.927 48.105 1.00 52.78 81 ARG A N 1
ATOM 682 C CA . ARG A 1 81 ? -37.867 10.003 48.241 1.00 52.78 81 ARG A CA 1
ATOM 683 C C . ARG A 1 81 ? -37.697 10.528 49.659 1.00 52.78 81 ARG A C 1
ATOM 685 O O . ARG A 1 81 ? -37.967 9.803 50.612 1.00 52.78 81 ARG A O 1
ATOM 692 N N . LYS A 1 82 ? -37.222 11.769 49.793 1.00 53.50 82 LYS A N 1
ATOM 693 C CA . LYS A 1 82 ? -37.245 12.503 51.060 1.00 53.50 82 LYS A CA 1
ATOM 694 C C . LYS A 1 82 ? -38.698 12.531 51.537 1.00 53.50 82 LYS A C 1
ATOM 696 O O . LYS A 1 82 ? -39.512 13.275 50.990 1.00 53.50 82 LYS A O 1
ATOM 701 N N . GLY A 1 83 ? -39.028 11.670 52.498 1.00 45.53 83 GLY A N 1
ATOM 702 C CA . GLY A 1 83 ? -40.280 11.744 53.233 1.00 45.53 83 GLY A CA 1
ATOM 703 C C . GLY A 1 83 ? -40.336 13.103 53.916 1.00 45.53 83 GLY A C 1
ATOM 704 O O . GLY A 1 83 ? -39.424 13.463 54.657 1.00 45.53 83 GLY A O 1
ATOM 705 N N . LYS A 1 84 ? -41.365 13.888 53.600 1.00 52.44 84 LYS A N 1
ATOM 706 C CA . LYS A 1 84 ? -41.677 15.110 54.335 1.00 52.44 84 LYS A CA 1
ATOM 707 C C . LYS A 1 84 ? -42.142 14.676 55.727 1.00 52.44 84 LYS A C 1
ATOM 709 O O . LYS A 1 84 ? -43.175 14.023 55.831 1.00 52.44 84 LYS A O 1
ATOM 714 N N . GLN A 1 85 ? -41.351 14.976 56.752 1.00 45.59 85 GLN A N 1
ATOM 715 C CA . GLN A 1 85 ? -41.777 14.899 58.148 1.00 45.59 85 GLN A CA 1
ATOM 716 C C . GLN A 1 85 ? -42.752 16.058 58.399 1.00 45.59 85 GLN A C 1
ATOM 718 O O . GLN A 1 85 ? -42.392 17.215 58.173 1.00 45.59 85 GLN A O 1
ATOM 723 N N . LEU A 1 86 ? -43.988 15.705 58.758 1.00 48.19 86 LEU A N 1
ATOM 724 C CA . LEU A 1 86 ? -44.984 16.571 59.392 1.00 48.19 86 LEU A CA 1
ATOM 725 C C . LEU A 1 86 ? -44.848 16.430 60.908 1.00 48.19 86 LEU A C 1
ATOM 727 O O . LEU A 1 86 ? -44.542 15.295 61.343 1.00 48.19 86 LEU A O 1
#

Mean predicted aligned error: 10.86 Å

Organism: Nepenthes gracilis (NCBI:txid150966)

pLDDT: mean 84.75, std 15.24, range [45.25, 97.69]